Protein AF-A0A515CTQ1-F1 (afdb_monomer_lite)

Foldseek 3Di:
DWDPFFDPVVVVVFADFKWFAQVVPDDTWTWDDADRNHQKTWTDDPNDIDIDHLQSTQWMATPVRDIDGSSNRTHDDDDPDD

Radius of gyration: 13.15 Å; chains: 1; bounding box: 30×29×38 Å

Sequence (82 aa):
MKGDLLNMEFINSLPGPLWGSENGKDWWWPIHDIDVQTGMLRIDVCGLLEVKHVLDFYVIRDDAQTLHAPDDFYIERDEEAK

Secondary structure (DSSP, 8-state):
-EEEEE-HHHHHHSPSPPEEESSSSS--EEEEEEETTTTEEEEEETTEEEEEEGGG-SEEE-TT--EE-GGGGEEE------

pLDDT: mean 90.49, std 12.26, range [43.31, 97.88]

O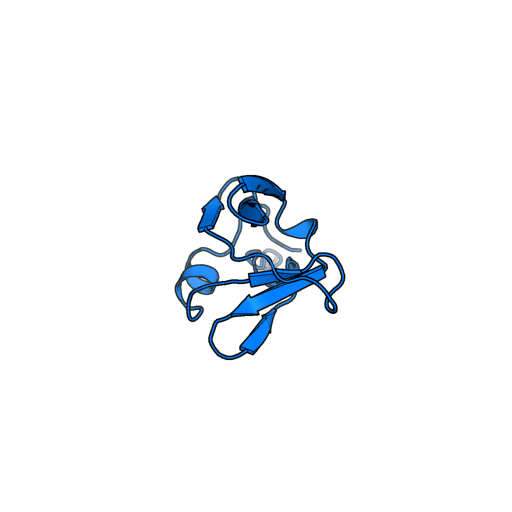rganism: Serratia liquefaciens (NCBI:txid614)

Structure (mmCIF, N/CA/C/O backbone):
data_AF-A0A515CTQ1-F1
#
_entry.id   AF-A0A515CTQ1-F1
#
loop_
_atom_site.group_PDB
_atom_site.id
_atom_site.type_symbol
_atom_site.label_atom_id
_atom_site.label_alt_id
_atom_site.label_comp_id
_atom_site.label_asym_id
_atom_site.label_entity_id
_atom_site.label_seq_id
_atom_site.pdbx_PDB_ins_code
_atom_site.Cartn_x
_atom_site.Cartn_y
_atom_site.Cartn_z
_atom_site.occupancy
_atom_site.B_iso_or_equiv
_atom_site.auth_seq_id
_atom_site.auth_comp_id
_atom_site.auth_asym_id
_atom_site.auth_atom_id
_atom_site.pdbx_PDB_model_num
ATOM 1 N N . MET A 1 1 ? -8.042 14.093 12.550 1.00 51.16 1 MET A N 1
ATOM 2 C CA . MET A 1 1 ? -6.588 13.756 12.491 1.00 51.16 1 MET A CA 1
ATOM 3 C C . MET A 1 1 ? -6.481 12.282 12.101 1.00 51.16 1 MET A C 1
ATOM 5 O O . MET A 1 1 ? -7.307 11.522 12.575 1.00 51.16 1 MET A O 1
ATOM 9 N N . LYS A 1 2 ? -5.562 11.836 11.233 1.00 61.00 2 LYS A N 1
ATOM 10 C CA . LYS A 1 2 ? -5.500 10.400 10.870 1.00 61.00 2 LYS A CA 1
ATOM 11 C C . LYS A 1 2 ? -4.978 9.547 12.032 1.00 61.00 2 LYS A C 1
ATOM 13 O O . LYS A 1 2 ? -4.217 10.040 12.864 1.00 61.00 2 LYS A O 1
ATOM 18 N N . GLY A 1 3 ? -5.477 8.322 12.152 1.00 68.69 3 GLY A N 1
ATOM 19 C CA . GLY A 1 3 ? -5.077 7.291 13.113 1.00 68.69 3 GLY A CA 1
ATOM 20 C C . GLY A 1 3 ? -3.610 6.913 12.974 1.00 68.69 3 GLY A C 1
ATOM 21 O O . GLY A 1 3 ? -3.025 7.118 11.920 1.00 68.69 3 GLY A O 1
ATOM 22 N N . ASP A 1 4 ? -3.019 6.358 14.033 1.00 77.62 4 ASP A N 1
ATOM 23 C CA . ASP A 1 4 ? -1.651 5.817 13.967 1.00 77.62 4 ASP A CA 1
ATOM 24 C C . ASP A 1 4 ? -1.622 4.418 13.313 1.00 77.62 4 ASP A C 1
ATOM 26 O O . ASP A 1 4 ? -0.555 3.904 12.998 1.00 77.62 4 ASP A O 1
ATOM 30 N N . LEU A 1 5 ? -2.796 3.806 13.104 1.00 88.88 5 LEU A N 1
ATOM 31 C CA . LEU A 1 5 ? -2.974 2.458 12.561 1.00 88.88 5 LEU A CA 1
ATOM 32 C C . LEU A 1 5 ? -3.632 2.490 11.181 1.00 88.88 5 LEU A C 1
ATOM 34 O O . LEU A 1 5 ? -4.492 3.338 10.906 1.00 88.88 5 LEU A O 1
ATOM 38 N N . LEU A 1 6 ? -3.280 1.506 10.352 1.00 93.75 6 LEU A N 1
ATOM 39 C CA . LEU A 1 6 ? -3.962 1.288 9.083 1.00 93.75 6 LEU A CA 1
ATOM 40 C C . LEU A 1 6 ? -5.374 0.718 9.288 1.00 93.75 6 LEU A C 1
ATOM 42 O O . LEU A 1 6 ? -5.669 0.011 10.254 1.00 93.75 6 LEU A O 1
ATOM 46 N N . ASN A 1 7 ? -6.263 1.019 8.350 1.00 94.81 7 ASN A N 1
ATOM 47 C CA . ASN A 1 7 ? -7.630 0.542 8.304 1.00 94.81 7 ASN A CA 1
ATOM 48 C C . ASN A 1 7 ? -7.671 -0.853 7.660 1.00 94.81 7 ASN A C 1
ATOM 50 O O . ASN A 1 7 ? -7.774 -1.000 6.443 1.00 94.81 7 ASN A O 1
ATOM 54 N N . MET A 1 8 ? -7.589 -1.890 8.498 1.00 95.19 8 MET A N 1
ATOM 55 C CA . MET A 1 8 ? -7.621 -3.291 8.063 1.00 95.19 8 MET A CA 1
ATOM 56 C C . MET A 1 8 ? -8.894 -3.650 7.282 1.00 95.19 8 MET A C 1
ATOM 58 O O . MET A 1 8 ? -8.824 -4.441 6.343 1.00 95.19 8 MET A O 1
ATOM 62 N N . GLU A 1 9 ? -10.050 -3.099 7.660 1.00 95.25 9 GLU A N 1
ATOM 63 C CA . GLU A 1 9 ? -11.321 -3.384 6.982 1.00 95.25 9 GLU A CA 1
ATOM 64 C C . GLU A 1 9 ? -11.324 -2.812 5.566 1.00 95.25 9 GLU A C 1
ATOM 66 O O . GLU A 1 9 ? -11.648 -3.527 4.618 1.00 95.25 9 GLU A O 1
ATOM 71 N N . PHE A 1 10 ? -10.883 -1.561 5.414 1.00 95.75 10 PHE A N 1
ATOM 72 C CA . PHE A 1 10 ? -10.711 -0.937 4.106 1.00 95.75 10 PHE A CA 1
ATOM 73 C C . PHE A 1 10 ? -9.740 -1.740 3.238 1.00 95.75 10 PHE A C 1
ATOM 75 O O . PHE A 1 10 ? -10.117 -2.154 2.145 1.00 95.75 10 PHE A O 1
ATOM 82 N N . ILE A 1 11 ? -8.542 -2.049 3.747 1.00 96.06 11 ILE A N 1
ATOM 83 C CA . ILE A 1 11 ? -7.516 -2.805 3.012 1.00 96.06 11 ILE A CA 1
ATOM 84 C C . ILE A 1 11 ? -8.055 -4.152 2.521 1.00 96.06 11 ILE A C 1
ATOM 86 O O . ILE A 1 11 ? -7.891 -4.487 1.351 1.00 96.06 11 ILE A O 1
ATOM 90 N N . ASN A 1 12 ? -8.732 -4.909 3.388 1.00 95.75 12 ASN A N 1
ATOM 91 C CA . ASN A 1 12 ? -9.288 -6.217 3.032 1.00 95.75 12 ASN A CA 1
ATOM 92 C C . ASN A 1 12 ? -10.518 -6.133 2.115 1.00 95.75 12 ASN A C 1
ATOM 94 O O . ASN A 1 12 ? -10.906 -7.146 1.533 1.00 95.75 12 ASN A O 1
ATOM 98 N N . SER A 1 13 ? -11.146 -4.962 1.989 1.00 96.88 13 SER A N 1
ATOM 99 C CA . SER A 1 13 ? -12.247 -4.743 1.045 1.00 96.88 13 SER A CA 1
ATOM 100 C C . SER A 1 13 ? -11.770 -4.492 -0.390 1.00 96.88 13 SER A C 1
ATOM 102 O O . SER A 1 13 ? -12.563 -4.621 -1.325 1.00 96.88 13 SER A O 1
ATOM 104 N N . LEU A 1 14 ? -10.488 -4.149 -0.579 1.00 96.69 14 LEU A N 1
ATOM 105 C CA . LEU A 1 14 ? -9.931 -3.838 -1.892 1.00 96.69 14 LEU A CA 1
ATOM 106 C C . LEU A 1 14 ? -9.722 -5.107 -2.742 1.00 96.69 14 LEU A C 1
ATOM 108 O O . LEU A 1 14 ? -9.239 -6.123 -2.234 1.00 96.69 14 LEU A O 1
ATOM 112 N N . PRO A 1 15 ? -10.008 -5.059 -4.058 1.00 96.75 15 PRO A N 1
ATOM 113 C CA . PRO A 1 15 ? -9.643 -6.130 -4.982 1.00 96.75 15 PRO A CA 1
ATOM 114 C C . P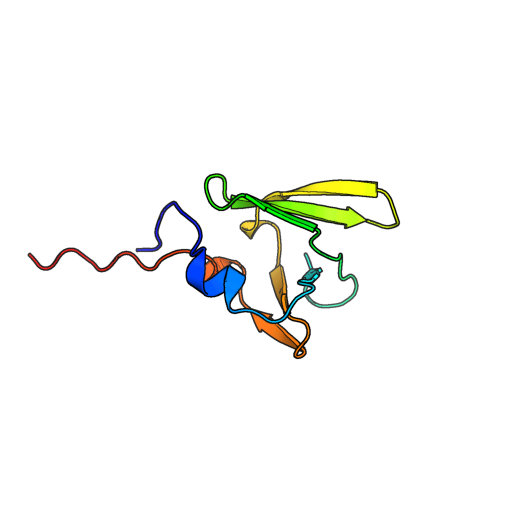RO A 1 15 ? -8.119 -6.317 -5.064 1.00 96.75 15 PRO A C 1
ATOM 116 O O . PRO A 1 15 ? -7.394 -5.415 -5.481 1.00 96.75 15 PRO A O 1
ATOM 119 N N . GLY A 1 16 ? -7.623 -7.494 -4.681 1.00 93.50 16 GLY A N 1
ATOM 120 C CA . GLY A 1 16 ? -6.208 -7.849 -4.818 1.00 93.50 16 GLY A CA 1
ATOM 121 C C . GLY A 1 16 ? -5.863 -8.428 -6.201 1.00 93.50 16 GLY A C 1
ATOM 122 O O . GLY A 1 16 ? -6.745 -8.996 -6.845 1.00 93.50 16 GLY A O 1
ATOM 123 N N . PRO A 1 17 ? -4.588 -8.369 -6.635 1.00 94.25 17 PRO A N 1
ATOM 124 C CA . PRO A 1 17 ? -3.432 -7.845 -5.902 1.00 94.25 17 PRO A CA 1
ATOM 125 C C . PRO A 1 17 ? -3.350 -6.310 -5.898 1.00 94.25 17 PRO A C 1
ATOM 127 O O . PRO A 1 17 ? -3.778 -5.646 -6.840 1.00 94.25 17 PRO A O 1
ATOM 130 N N . LEU A 1 18 ? -2.744 -5.757 -4.844 1.00 97.38 18 LEU A N 1
ATOM 131 C CA . LEU A 1 18 ? -2.414 -4.333 -4.768 1.00 97.38 18 LEU A CA 1
ATOM 132 C C . LEU A 1 18 ? -1.043 -4.063 -5.397 1.00 97.38 18 LEU A C 1
ATOM 134 O O . LEU A 1 18 ? -0.142 -4.902 -5.347 1.00 97.38 18 LEU A O 1
ATOM 138 N N . TRP A 1 19 ? -0.873 -2.868 -5.954 1.00 97.56 19 TRP A N 1
ATOM 139 C CA . TRP A 1 19 ? 0.354 -2.427 -6.613 1.00 97.56 19 TRP A CA 1
ATOM 140 C C . TRP A 1 19 ? 0.765 -1.053 -6.098 1.00 97.56 19 TRP A C 1
ATOM 142 O O . TRP A 1 19 ? -0.043 -0.130 -6.114 1.00 97.56 19 TRP A O 1
ATOM 152 N N . GLY A 1 20 ? 2.018 -0.893 -5.687 1.00 97.06 20 GLY A N 1
ATOM 153 C CA . GLY A 1 20 ? 2.568 0.386 -5.241 1.00 97.06 20 GLY A CA 1
ATOM 154 C C . GLY A 1 20 ? 3.406 1.059 -6.325 1.00 97.06 20 GLY A C 1
ATOM 155 O O . GLY A 1 20 ? 4.186 0.394 -7.010 1.00 97.06 20 GLY A O 1
ATOM 156 N N . SER A 1 21 ? 3.284 2.381 -6.458 1.00 96.44 21 SER A N 1
ATOM 157 C CA . SER A 1 21 ? 4.190 3.200 -7.266 1.00 96.44 21 SER A CA 1
ATOM 158 C C . SER A 1 21 ? 4.747 4.370 -6.460 1.00 96.44 21 SER A C 1
ATOM 160 O O . SER A 1 21 ? 3.997 5.143 -5.867 1.00 96.44 21 SER A O 1
ATOM 162 N N . GLU A 1 22 ? 6.068 4.533 -6.471 1.00 93.50 22 GLU A N 1
ATOM 163 C CA . GLU A 1 22 ? 6.773 5.634 -5.792 1.00 93.50 22 GLU A CA 1
ATOM 164 C C . GLU A 1 22 ? 6.728 6.946 -6.595 1.00 93.50 22 GLU A C 1
ATOM 166 O O . GLU A 1 22 ? 6.967 8.020 -6.053 1.00 93.50 22 GLU A O 1
ATOM 171 N N . ASN A 1 23 ? 6.417 6.879 -7.895 1.00 90.69 23 ASN A N 1
ATOM 172 C CA . ASN A 1 23 ? 6.359 8.044 -8.787 1.00 90.69 23 ASN A CA 1
ATOM 173 C C . ASN A 1 23 ? 5.015 8.209 -9.520 1.00 90.69 23 ASN A C 1
ATOM 175 O O . ASN A 1 23 ? 4.823 9.198 -10.231 1.00 90.69 23 ASN A O 1
ATOM 179 N N . GLY A 1 24 ? 4.101 7.244 -9.371 1.00 82.81 24 GLY A N 1
ATOM 180 C CA . GLY A 1 24 ? 2.763 7.242 -9.962 1.00 82.81 24 GLY A CA 1
ATOM 181 C C . GLY A 1 24 ? 2.714 7.074 -11.480 1.00 82.81 24 GLY A C 1
ATOM 182 O O . GLY A 1 24 ? 1.669 7.343 -12.071 1.00 82.81 24 GLY A O 1
ATOM 183 N N . LYS A 1 25 ? 3.821 6.691 -12.131 1.00 79.12 25 LYS A N 1
ATOM 184 C CA . LYS A 1 25 ? 3.919 6.675 -13.600 1.00 79.12 25 LYS A CA 1
ATOM 185 C C . LYS A 1 25 ? 4.513 5.386 -14.148 1.00 79.12 25 LYS A C 1
ATOM 187 O O . LYS A 1 25 ? 3.813 4.637 -14.825 1.00 79.12 25 LYS A O 1
ATOM 192 N N . ASP A 1 26 ? 5.790 5.148 -13.866 1.00 81.06 26 ASP A N 1
ATOM 193 C CA . ASP A 1 26 ? 6.614 4.276 -14.713 1.00 81.06 26 ASP A CA 1
ATOM 194 C C . ASP A 1 26 ? 6.770 2.863 -14.148 1.00 81.06 26 ASP A C 1
ATOM 196 O O . ASP A 1 26 ? 6.870 1.900 -14.909 1.00 81.06 26 ASP A O 1
ATOM 200 N N . TRP A 1 27 ? 6.759 2.723 -12.819 1.00 90.44 27 TRP A N 1
ATOM 201 C CA . TRP A 1 27 ? 6.987 1.443 -12.153 1.00 90.44 27 TRP A CA 1
ATOM 202 C C . TRP A 1 27 ? 5.914 1.152 -11.119 1.00 90.44 27 TRP A C 1
ATOM 204 O O . TRP A 1 27 ? 5.547 2.015 -10.317 1.00 90.44 27 TRP A O 1
ATOM 214 N N . TRP A 1 28 ? 5.435 -0.086 -11.169 1.00 95.38 28 TRP A N 1
ATOM 215 C CA . TRP A 1 28 ? 4.428 -0.638 -10.281 1.00 95.38 28 TRP A CA 1
ATOM 216 C C . TRP A 1 28 ? 4.956 -1.946 -9.725 1.00 95.38 28 TRP A C 1
ATOM 218 O O . TRP A 1 28 ? 5.214 -2.883 -10.482 1.00 95.38 28 TRP A O 1
ATOM 228 N N . TRP A 1 29 ? 5.095 -1.998 -8.410 1.00 96.38 29 TRP A N 1
ATOM 229 C CA . TRP A 1 29 ? 5.574 -3.175 -7.705 1.00 96.38 29 TRP A CA 1
ATOM 230 C C . TRP A 1 29 ? 4.389 -3.852 -7.019 1.00 96.38 29 TRP A C 1
ATOM 232 O O . TRP A 1 29 ? 3.637 -3.166 -6.317 1.00 96.38 29 TRP A O 1
ATOM 242 N N . PRO A 1 30 ? 4.165 -5.159 -7.225 1.00 97.12 30 PRO A N 1
ATOM 243 C CA . PRO A 1 30 ? 3.097 -5.853 -6.533 1.00 97.12 30 PRO A CA 1
ATOM 244 C C . PRO A 1 30 ? 3.405 -5.899 -5.036 1.00 97.12 30 PRO A C 1
ATOM 246 O O . PRO A 1 30 ? 4.533 -6.171 -4.619 1.00 97.12 30 PRO A O 1
ATOM 249 N N . ILE A 1 31 ? 2.386 -5.608 -4.234 1.00 97.56 31 ILE A N 1
ATOM 250 C CA . ILE A 1 31 ? 2.438 -5.635 -2.774 1.00 97.56 31 ILE A CA 1
ATOM 251 C C . ILE A 1 31 ? 2.050 -7.045 -2.319 1.00 97.56 31 ILE A C 1
ATOM 253 O O . ILE A 1 31 ? 0.982 -7.548 -2.664 1.00 97.56 31 ILE A O 1
ATOM 257 N N . HIS A 1 32 ? 2.923 -7.683 -1.543 1.00 96.50 32 HIS A N 1
ATOM 258 C CA . HIS A 1 32 ? 2.749 -9.041 -1.027 1.00 96.50 32 HIS A CA 1
ATOM 259 C C . HIS A 1 32 ? 1.937 -9.087 0.263 1.00 96.50 32 HIS A C 1
ATOM 261 O O . HIS A 1 32 ? 1.027 -9.902 0.402 1.00 96.50 32 HIS A O 1
ATOM 267 N N . ASP A 1 33 ? 2.302 -8.236 1.216 1.00 95.12 33 ASP A N 1
ATOM 268 C CA . ASP A 1 33 ? 1.658 -8.136 2.517 1.00 95.12 33 ASP A CA 1
ATOM 269 C C . ASP A 1 33 ? 1.803 -6.722 3.079 1.00 95.12 33 ASP A C 1
ATOM 271 O O . ASP A 1 33 ? 2.719 -5.979 2.714 1.00 95.12 33 ASP A O 1
ATOM 275 N N . ILE A 1 34 ? 0.855 -6.365 3.944 1.00 96.50 34 ILE A N 1
ATOM 276 C CA . ILE A 1 34 ? 0.788 -5.092 4.656 1.00 96.50 34 ILE A CA 1
ATOM 277 C C . ILE A 1 34 ? 0.667 -5.416 6.144 1.00 96.50 34 ILE A C 1
ATOM 279 O O . ILE A 1 34 ? -0.272 -6.093 6.570 1.00 96.50 34 ILE A O 1
ATOM 283 N N . ASP A 1 35 ? 1.602 -4.914 6.938 1.00 95.69 35 ASP A N 1
ATOM 284 C CA . ASP A 1 35 ? 1.525 -4.923 8.389 1.00 95.69 35 ASP A CA 1
ATOM 285 C C . ASP A 1 35 ? 0.750 -3.689 8.863 1.00 95.69 35 ASP A C 1
ATOM 287 O O . ASP A 1 35 ? 1.253 -2.566 8.928 1.00 95.69 35 ASP A O 1
ATOM 291 N N . VAL A 1 36 ? -0.512 -3.928 9.214 1.00 94.31 36 VAL A N 1
ATOM 292 C CA . VAL A 1 36 ? -1.460 -2.909 9.676 1.00 94.31 36 VAL A CA 1
ATOM 293 C C . VAL A 1 36 ? -0.973 -2.171 10.928 1.00 94.31 36 VAL A C 1
ATOM 295 O O . VAL A 1 36 ? -1.317 -1.002 11.114 1.00 94.31 36 VAL A O 1
ATOM 298 N N . GLN A 1 37 ? -0.193 -2.831 11.792 1.00 92.50 37 GLN A N 1
ATOM 299 C CA . GLN A 1 37 ? 0.257 -2.241 13.055 1.00 92.50 37 GLN A CA 1
ATOM 300 C C . GLN A 1 37 ? 1.413 -1.267 12.863 1.00 92.50 37 GLN A C 1
ATOM 302 O O . GLN A 1 37 ? 1.517 -0.294 13.605 1.00 92.50 37 GLN A O 1
ATOM 307 N N . THR A 1 38 ? 2.290 -1.542 11.899 1.00 93.31 38 THR A N 1
ATOM 308 C CA . THR A 1 38 ? 3.516 -0.762 11.693 1.00 93.31 38 THR A CA 1
ATOM 309 C C . THR A 1 38 ? 3.444 0.171 10.490 1.00 93.31 38 THR A C 1
ATOM 311 O O . THR A 1 38 ? 4.283 1.059 10.371 1.00 93.31 38 THR A O 1
ATOM 314 N N . GLY A 1 39 ? 2.471 -0.019 9.594 1.00 94.06 39 GLY A N 1
ATOM 315 C CA . GLY A 1 39 ? 2.411 0.697 8.320 1.00 94.06 39 GLY A CA 1
ATOM 316 C C . GLY A 1 39 ? 3.440 0.203 7.300 1.00 94.06 39 GLY A C 1
ATOM 317 O O . GLY A 1 39 ? 3.592 0.810 6.240 1.00 94.06 39 GLY A O 1
ATOM 318 N N . MET A 1 40 ? 4.157 -0.883 7.606 1.00 96.94 40 MET A N 1
ATOM 319 C CA . MET A 1 40 ? 5.145 -1.469 6.708 1.00 96.94 40 MET A CA 1
ATOM 320 C C . MET A 1 40 ? 4.468 -2.400 5.709 1.00 96.94 40 MET A C 1
ATOM 322 O O . MET A 1 40 ? 3.523 -3.113 6.035 1.00 96.94 40 MET A O 1
ATOM 326 N N . LEU A 1 41 ? 4.983 -2.432 4.491 1.00 96.50 41 LEU A N 1
ATOM 327 C CA . LEU A 1 41 ? 4.536 -3.335 3.446 1.00 96.50 41 LEU A CA 1
ATOM 328 C C . LEU A 1 41 ? 5.730 -3.957 2.732 1.00 96.50 41 LEU A C 1
ATOM 330 O O . LEU A 1 41 ? 6.838 -3.412 2.737 1.00 96.50 41 LEU A O 1
ATOM 334 N N . ARG A 1 42 ? 5.503 -5.120 2.127 1.00 97.88 42 ARG A N 1
ATOM 335 C CA . ARG A 1 42 ? 6.512 -5.828 1.341 1.00 97.88 42 ARG A CA 1
ATOM 336 C C . ARG A 1 42 ? 6.140 -5.792 -0.133 1.00 97.88 42 ARG A C 1
ATOM 338 O O . ARG A 1 42 ? 5.042 -6.213 -0.486 1.00 97.88 42 ARG A O 1
ATOM 345 N N . ILE A 1 43 ? 7.050 -5.329 -0.981 1.00 97.62 43 ILE A N 1
ATOM 346 C CA . ILE A 1 43 ? 6.901 -5.333 -2.441 1.00 97.62 43 ILE A CA 1
ATOM 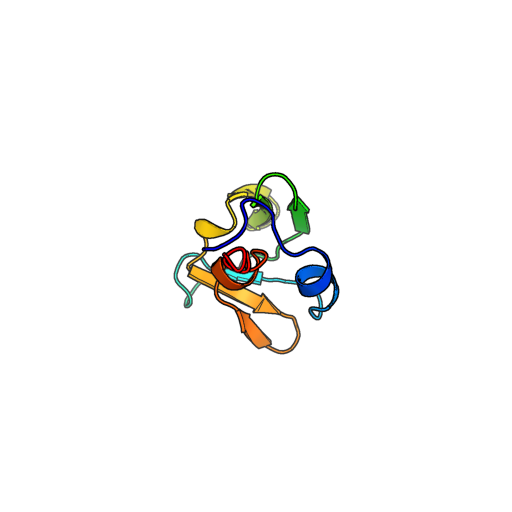347 C C . ILE A 1 43 ? 7.841 -6.340 -3.089 1.00 97.62 43 ILE A C 1
ATOM 349 O O . ILE A 1 43 ? 8.912 -6.626 -2.555 1.00 97.62 43 ILE A O 1
ATOM 353 N N . ASP A 1 44 ? 7.447 -6.850 -4.252 1.00 96.50 44 ASP A N 1
ATOM 354 C CA . ASP A 1 44 ? 8.339 -7.582 -5.150 1.00 96.50 44 ASP A CA 1
ATOM 355 C C . ASP A 1 44 ? 8.920 -6.622 -6.199 1.00 96.50 44 ASP A C 1
ATOM 357 O O . ASP A 1 44 ? 8.219 -6.072 -7.051 1.00 96.50 44 ASP A O 1
ATOM 361 N N . VAL A 1 45 ? 10.233 -6.427 -6.122 1.00 93.75 45 VAL A N 1
ATOM 362 C CA . VAL A 1 45 ? 11.034 -5.685 -7.089 1.00 93.75 45 VAL A CA 1
ATOM 363 C C . VAL A 1 45 ? 11.816 -6.699 -7.918 1.00 93.75 45 VAL A C 1
ATOM 365 O O . VAL A 1 45 ? 12.945 -7.071 -7.591 1.00 93.75 45 VAL A O 1
ATOM 368 N N . CYS A 1 46 ? 11.209 -7.166 -9.010 1.00 92.19 46 CYS A N 1
ATOM 369 C CA . CYS A 1 46 ? 11.831 -8.082 -9.975 1.00 92.19 46 CYS A CA 1
ATOM 370 C C . CYS A 1 46 ? 12.333 -9.413 -9.364 1.00 92.19 46 CYS A C 1
ATOM 372 O O . CYS A 1 46 ? 13.420 -9.890 -9.695 1.00 92.19 46 CYS A O 1
ATOM 374 N N . GLY A 1 47 ? 11.541 -10.024 -8.487 1.00 92.94 47 GLY A N 1
ATOM 375 C CA . GLY A 1 47 ? 11.813 -11.277 -7.780 1.00 92.94 47 GLY A CA 1
ATOM 376 C C . GLY A 1 47 ? 12.533 -11.105 -6.441 1.00 92.94 47 GLY A C 1
ATOM 377 O O . GLY A 1 47 ? 12.873 -12.102 -5.800 1.00 92.94 47 GLY A O 1
ATOM 378 N N . LEU A 1 48 ? 12.789 -9.865 -6.014 1.00 95.50 48 LEU A N 1
ATOM 379 C CA . LEU A 1 48 ? 13.396 -9.543 -4.725 1.00 95.50 48 LEU A CA 1
ATOM 380 C C . LEU A 1 48 ? 12.381 -8.844 -3.829 1.00 95.50 48 LEU A C 1
ATOM 382 O O . LEU A 1 48 ? 11.723 -7.896 -4.245 1.00 95.50 48 LEU A O 1
ATOM 386 N N . LEU A 1 49 ? 12.277 -9.298 -2.583 1.00 97.00 49 LEU A N 1
ATOM 387 C CA . LEU A 1 49 ? 11.375 -8.694 -1.615 1.00 97.00 49 LEU A CA 1
ATOM 388 C C . LEU A 1 49 ? 12.038 -7.494 -0.935 1.00 97.00 49 LEU A C 1
ATOM 390 O O . LEU A 1 49 ? 13.080 -7.641 -0.294 1.00 97.00 49 LEU A O 1
ATOM 394 N N . GLU A 1 50 ? 11.399 -6.333 -1.025 1.00 97.44 50 GLU A N 1
ATOM 395 C CA . GLU A 1 50 ? 11.810 -5.103 -0.347 1.00 97.44 50 GLU A CA 1
ATOM 396 C C . GLU A 1 50 ? 10.716 -4.652 0.624 1.00 97.44 50 GLU A C 1
ATOM 398 O O . GLU A 1 50 ? 9.524 -4.786 0.347 1.00 97.44 50 GLU A O 1
ATOM 403 N N . VAL A 1 51 ? 11.120 -4.147 1.790 1.00 97.69 51 VAL A N 1
ATOM 404 C CA . VAL A 1 51 ? 10.207 -3.653 2.826 1.00 97.69 51 VAL A CA 1
ATOM 405 C C . VAL A 1 51 ? 10.232 -2.130 2.819 1.00 97.69 51 VAL A C 1
ATOM 407 O O . VAL A 1 51 ? 11.305 -1.541 2.938 1.00 97.69 51 VAL A O 1
ATOM 410 N N . LYS A 1 52 ? 9.056 -1.508 2.715 1.00 97.00 52 LYS A N 1
ATOM 411 C CA . LYS A 1 52 ? 8.871 -0.049 2.701 1.00 97.00 52 LYS A CA 1
ATOM 412 C C . LYS A 1 52 ? 7.730 0.374 3.606 1.00 97.00 52 LYS A C 1
ATOM 414 O O . LYS A 1 52 ? 6.887 -0.449 3.957 1.00 97.00 52 LYS A O 1
ATOM 419 N N . HIS A 1 53 ? 7.697 1.643 3.983 1.00 96.50 53 HIS A N 1
ATOM 420 C CA . HIS A 1 53 ? 6.542 2.208 4.662 1.00 96.50 53 HIS A CA 1
ATOM 421 C C . HIS A 1 53 ? 5.461 2.566 3.630 1.00 96.50 53 HIS A C 1
ATOM 423 O O . HIS A 1 53 ? 5.774 2.975 2.514 1.00 96.50 53 HIS A O 1
ATOM 429 N N . VAL A 1 54 ? 4.178 2.442 3.978 1.00 95.88 54 VAL A N 1
ATOM 430 C CA . VAL A 1 54 ? 3.065 2.752 3.059 1.00 95.88 54 VAL A CA 1
ATOM 431 C C . VAL A 1 54 ? 3.142 4.188 2.520 1.00 95.88 54 VAL A C 1
ATOM 433 O O . VAL A 1 54 ? 2.883 4.419 1.344 1.00 95.88 54 VAL A O 1
ATOM 436 N N . LEU A 1 55 ? 3.594 5.137 3.346 1.00 95.06 55 LEU A N 1
ATOM 437 C CA . LEU A 1 55 ? 3.770 6.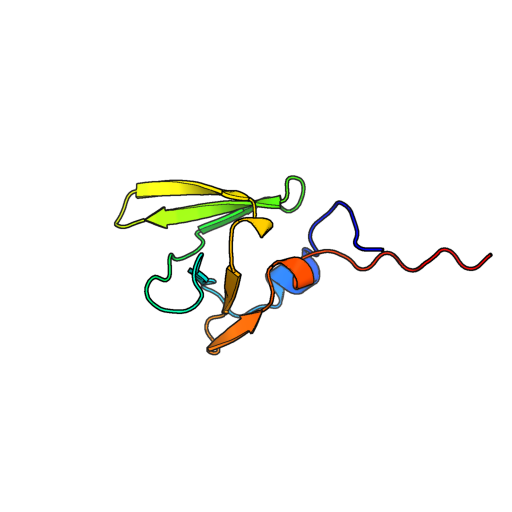546 2.961 1.00 95.06 55 LEU A CA 1
ATOM 438 C C . LEU A 1 55 ? 4.978 6.810 2.043 1.00 95.06 55 LEU A C 1
ATOM 440 O O . LEU A 1 55 ? 5.119 7.930 1.560 1.00 95.06 55 LEU A O 1
ATOM 444 N N . ASP A 1 56 ? 5.836 5.817 1.789 1.00 95.44 56 ASP A N 1
ATOM 445 C CA . ASP A 1 56 ? 6.918 5.947 0.800 1.00 95.44 56 ASP A CA 1
ATOM 446 C C . ASP A 1 56 ? 6.380 5.876 -0.640 1.00 95.44 56 ASP A C 1
ATOM 448 O O . ASP A 1 56 ? 7.065 6.252 -1.593 1.00 95.44 56 ASP A O 1
ATOM 452 N N . PHE A 1 57 ? 5.146 5.396 -0.815 1.00 95.81 57 PHE A N 1
ATOM 453 C CA . PHE A 1 57 ? 4.491 5.332 -2.112 1.00 95.81 57 PHE A CA 1
ATOM 454 C C . PHE A 1 57 ? 3.814 6.655 -2.443 1.00 95.81 57 PHE A C 1
ATOM 456 O O . PHE A 1 57 ? 3.281 7.344 -1.583 1.00 95.81 57 PHE A O 1
ATOM 463 N N . TYR A 1 58 ? 3.788 6.996 -3.726 1.00 96.00 58 TYR A N 1
ATOM 464 C CA . TYR A 1 58 ? 2.990 8.111 -4.220 1.00 96.00 58 TYR A CA 1
ATOM 465 C C . TYR A 1 58 ? 1.519 7.708 -4.362 1.00 96.00 58 TYR A C 1
ATOM 467 O O . TYR A 1 58 ? 0.615 8.497 -4.096 1.00 96.00 58 TYR A O 1
ATOM 475 N N . VAL A 1 59 ? 1.279 6.471 -4.800 1.00 97.25 59 VAL A N 1
ATOM 476 C CA . VAL A 1 59 ? -0.058 5.937 -5.058 1.00 97.25 59 VAL A CA 1
ATOM 477 C C . VAL A 1 59 ? -0.053 4.414 -4.956 1.00 97.25 59 VAL A C 1
ATOM 479 O O . VAL A 1 59 ? 0.934 3.758 -5.309 1.00 97.25 59 VAL A O 1
ATOM 482 N N . ILE A 1 60 ? -1.175 3.857 -4.507 1.00 97.62 60 ILE A N 1
ATOM 483 C CA . ILE A 1 60 ? -1.445 2.419 -4.523 1.00 97.62 60 ILE A CA 1
ATOM 484 C C . ILE A 1 60 ? -2.631 2.161 -5.452 1.00 97.62 60 ILE A C 1
ATOM 486 O O . ILE A 1 60 ? -3.600 2.914 -5.459 1.00 97.62 60 ILE A O 1
ATOM 490 N N . ARG A 1 61 ? -2.552 1.107 -6.262 1.00 97.38 61 ARG A N 1
ATOM 491 C CA . ARG A 1 61 ? -3.591 0.704 -7.211 1.00 97.38 61 ARG A CA 1
ATOM 492 C C . ARG A 1 61 ? -4.108 -0.688 -6.877 1.00 97.38 61 ARG A C 1
ATOM 494 O O . ARG A 1 61 ? -3.304 -1.590 -6.647 1.00 97.38 61 ARG A O 1
ATOM 501 N N . ASP A 1 62 ? -5.421 -0.862 -6.898 1.00 97.38 62 ASP A N 1
ATOM 502 C CA . ASP A 1 62 ? -6.063 -2.173 -6.763 1.00 97.38 62 ASP A CA 1
ATOM 503 C C . ASP A 1 62 ? -6.217 -2.903 -8.113 1.00 97.38 62 ASP A C 1
ATOM 505 O O . ASP A 1 62 ? -5.881 -2.375 -9.179 1.00 97.38 62 ASP A O 1
ATOM 509 N N . ASP A 1 63 ? -6.721 -4.136 -8.093 1.00 96.12 63 ASP A N 1
ATOM 510 C CA . ASP A 1 63 ? -6.886 -4.929 -9.320 1.00 96.12 63 ASP A CA 1
ATOM 511 C C . ASP A 1 63 ? -7.986 -4.377 -10.247 1.00 96.12 63 ASP A C 1
ATOM 513 O O . ASP A 1 63 ? -7.934 -4.540 -11.469 1.00 96.12 63 ASP A O 1
ATOM 517 N N . ALA A 1 64 ? -8.929 -3.608 -9.692 1.00 97.06 64 ALA A N 1
ATOM 518 C CA . ALA A 1 64 ? -9.941 -2.879 -10.454 1.00 97.06 64 ALA A CA 1
ATOM 519 C C . ALA A 1 64 ? -9.397 -1.601 -11.128 1.00 97.06 64 ALA A C 1
ATOM 521 O O . ALA A 1 64 ? -10.154 -0.890 -11.788 1.00 97.06 64 ALA A O 1
ATOM 522 N N . GLN A 1 65 ? -8.088 -1.335 -11.023 1.00 95.50 65 GLN A N 1
ATOM 523 C CA . GLN A 1 65 ? -7.406 -0.140 -11.530 1.00 95.50 65 GLN A CA 1
ATOM 524 C C . GLN A 1 65 ? -7.794 1.159 -10.808 1.00 95.50 65 GLN A C 1
ATOM 526 O O . GLN A 1 65 ? -7.518 2.249 -11.316 1.00 95.50 65 GLN A O 1
ATOM 531 N N . THR A 1 66 ? -8.388 1.068 -9.618 1.00 96.94 66 THR A N 1
ATOM 532 C CA . THR A 1 66 ? -8.670 2.237 -8.782 1.00 96.94 66 THR A CA 1
ATOM 533 C C . THR A 1 66 ? -7.389 2.689 -8.101 1.00 96.94 66 THR A C 1
ATOM 535 O O . THR A 1 66 ? -6.624 1.871 -7.589 1.00 96.94 66 THR A O 1
ATOM 538 N N . LEU A 1 67 ? -7.155 4.000 -8.105 1.00 96.94 67 LEU A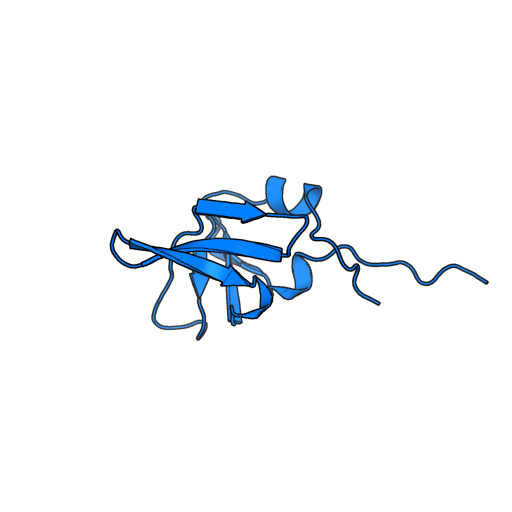 N 1
ATOM 539 C CA . LEU A 1 67 ? -6.021 4.629 -7.441 1.00 96.94 67 LEU A CA 1
ATOM 540 C C . LEU A 1 67 ? -6.437 5.120 -6.058 1.00 96.94 67 LEU A C 1
ATOM 542 O O . LEU A 1 67 ? -7.447 5.807 -5.923 1.00 96.94 67 LEU A O 1
ATOM 546 N N . HIS A 1 68 ? -5.609 4.811 -5.072 1.00 96.62 68 HIS A N 1
ATOM 547 C CA . HIS A 1 68 ? -5.781 5.161 -3.671 1.00 96.62 68 HIS A CA 1
ATOM 548 C C . HIS A 1 68 ? -4.559 5.955 -3.222 1.00 96.62 68 HIS A C 1
ATOM 550 O O . HIS A 1 68 ? -3.417 5.569 -3.513 1.00 96.62 68 HIS A O 1
ATOM 556 N N . ALA A 1 69 ? -4.774 7.066 -2.520 1.00 95.44 69 ALA A N 1
ATOM 557 C CA . ALA A 1 69 ? -3.665 7.730 -1.860 1.00 95.44 69 ALA A CA 1
ATOM 558 C C . ALA A 1 69 ? -3.187 6.824 -0.709 1.00 95.44 69 ALA A C 1
ATOM 560 O O . ALA A 1 69 ? -4.018 6.217 -0.035 1.00 95.44 69 ALA A O 1
ATOM 561 N N . PRO A 1 70 ? -1.875 6.733 -0.428 1.00 94.44 70 PRO A N 1
ATOM 562 C CA . PRO A 1 70 ? -1.373 5.945 0.709 1.00 94.44 70 PRO A CA 1
ATOM 563 C C . PRO A 1 70 ? -2.025 6.349 2.034 1.00 94.44 70 PRO A C 1
ATOM 565 O O . PRO A 1 70 ? -2.270 5.557 2.935 1.00 94.44 70 PRO A O 1
ATOM 568 N N . ASP A 1 71 ? -2.349 7.625 2.098 1.00 93.12 71 ASP A N 1
ATOM 569 C CA . ASP A 1 71 ? -3.029 8.301 3.170 1.00 93.12 71 ASP A CA 1
ATOM 570 C C . ASP A 1 71 ? -4.449 7.755 3.439 1.00 93.12 71 ASP A C 1
ATOM 572 O O . ASP A 1 71 ? -4.919 7.838 4.574 1.00 93.12 71 ASP A O 1
ATOM 576 N N . ASP A 1 72 ? -5.132 7.199 2.437 1.00 93.50 72 ASP A N 1
ATOM 577 C CA . ASP A 1 72 ? -6.484 6.623 2.558 1.00 93.50 72 ASP A CA 1
ATOM 578 C C . ASP A 1 72 ? -6.475 5.290 3.326 1.00 93.50 72 ASP A C 1
ATOM 580 O O . ASP A 1 72 ? -7.505 4.822 3.806 1.00 93.50 72 ASP A O 1
ATOM 584 N N . PHE A 1 73 ? -5.294 4.685 3.488 1.00 94.31 73 PHE A N 1
ATOM 585 C CA . PHE A 1 73 ? -5.119 3.420 4.197 1.00 94.31 73 PHE A CA 1
ATOM 586 C C . PHE A 1 73 ? -5.152 3.586 5.716 1.00 94.31 73 PHE A C 1
ATOM 588 O O . PHE A 1 73 ? -5.154 2.579 6.414 1.00 94.31 73 PHE A O 1
ATOM 595 N N . TYR A 1 74 ? -5.171 4.807 6.251 1.00 93.81 74 TYR A N 1
ATOM 596 C CA . TYR A 1 74 ? -5.214 5.062 7.692 1.00 93.81 74 TYR A CA 1
ATOM 597 C C . TYR A 1 74 ? -6.646 5.244 8.194 1.00 93.81 74 TYR A C 1
ATOM 599 O O . TYR A 1 74 ? -7.498 5.803 7.510 1.00 93.81 74 TYR A O 1
ATOM 607 N N . ILE A 1 75 ? -6.908 4.805 9.426 1.00 91.88 75 ILE A N 1
ATOM 608 C CA . ILE A 1 75 ? -8.199 5.039 10.089 1.00 91.88 75 ILE A CA 1
ATOM 609 C C . ILE A 1 75 ? -8.407 6.550 10.261 1.00 91.88 75 ILE A C 1
ATOM 611 O O . ILE A 1 75 ? -7.493 7.259 10.681 1.00 91.88 75 ILE A O 1
ATOM 615 N N . GLU A 1 76 ? -9.601 7.068 9.993 1.00 84.12 76 GLU A N 1
ATOM 616 C CA . GLU A 1 76 ? -9.938 8.437 10.384 1.00 84.12 76 GLU A CA 1
ATOM 617 C C . GLU A 1 76 ? -10.164 8.475 11.904 1.00 84.12 76 GLU A C 1
ATOM 619 O O . GLU A 1 76 ? -11.020 7.757 12.418 1.00 84.12 76 GLU A O 1
ATOM 624 N N . ARG A 1 77 ? -9.390 9.275 12.661 1.00 71.38 77 ARG A N 1
ATOM 625 C CA . ARG A 1 77 ? -9.801 9.591 14.038 1.00 71.38 77 ARG A CA 1
ATOM 626 C C . ARG A 1 77 ? -10.842 10.690 13.946 1.00 71.38 77 ARG A C 1
ATOM 628 O O . ARG A 1 77 ? -10.497 11.824 13.583 1.00 71.38 77 ARG A O 1
ATOM 635 N N . 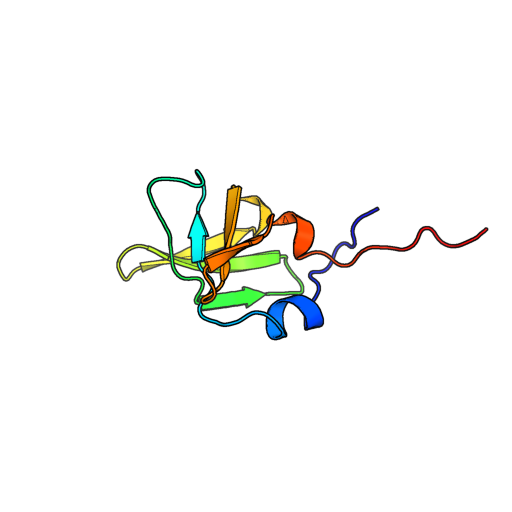ASP A 1 78 ? -12.070 10.347 14.313 1.00 64.44 78 ASP A N 1
ATOM 636 C CA . ASP A 1 78 ? -13.068 11.335 14.689 1.00 64.44 78 ASP A CA 1
ATOM 637 C C . ASP A 1 78 ? -12.461 12.226 15.778 1.00 64.44 78 ASP A C 1
ATOM 639 O O . ASP A 1 78 ? -11.854 11.743 16.740 1.00 64.44 78 ASP A O 1
ATOM 643 N N . GLU A 1 79 ? -12.561 13.544 15.607 1.00 58.47 79 GLU A N 1
ATOM 644 C CA . GLU A 1 79 ? -12.280 14.460 16.706 1.00 58.47 79 GLU A CA 1
ATOM 645 C C . GLU A 1 79 ? -13.285 14.131 17.807 1.00 58.47 79 GLU A C 1
ATOM 647 O O . GLU A 1 79 ? -14.489 14.257 17.592 1.00 58.47 79 GLU A O 1
ATOM 652 N N . GLU A 1 80 ? -12.802 13.651 18.956 1.00 54.22 80 GLU A N 1
ATOM 653 C CA . GLU A 1 80 ? -13.642 13.423 20.129 1.00 54.22 80 GLU A CA 1
ATOM 654 C C . GLU A 1 80 ? -14.537 14.649 20.331 1.00 54.22 80 GLU A C 1
ATOM 656 O O . GLU A 1 80 ? -14.053 15.757 20.590 1.00 54.22 80 GLU A O 1
ATOM 661 N N . ALA A 1 81 ? -15.846 14.449 20.154 1.00 52.72 81 ALA A N 1
ATOM 662 C CA . ALA A 1 81 ? -16.851 15.449 20.450 1.00 52.72 81 ALA A CA 1
ATOM 663 C C . ALA A 1 81 ? -16.660 15.881 21.910 1.00 52.72 81 ALA A C 1
ATOM 665 O O . ALA A 1 81 ? -16.864 15.087 22.831 1.00 52.72 81 ALA A O 1
ATOM 666 N N . LYS A 1 82 ? -16.205 17.122 22.099 1.00 43.31 82 LYS A N 1
ATOM 667 C CA . LYS A 1 82 ? -16.176 17.780 23.406 1.00 43.31 82 LYS A CA 1
ATOM 668 C C . LYS A 1 82 ? -17.579 18.117 23.882 1.00 43.31 82 LYS A C 1
ATOM 670 O O . LYS A 1 82 ? -18.393 18.559 23.040 1.00 43.31 82 LYS A O 1
#